Protein AF-A0A512C4W3-F1 (afdb_monomer_lite)

Structure (mmCIF, N/CA/C/O backbone):
data_AF-A0A512C4W3-F1
#
_entry.id   AF-A0A512C4W3-F1
#
loop_
_atom_site.group_PDB
_atom_site.id
_atom_site.type_symbol
_atom_site.label_atom_id
_atom_site.label_alt_id
_atom_site.label_comp_id
_atom_site.label_asym_id
_atom_site.label_entity_id
_atom_site.label_seq_id
_atom_site.pdbx_PDB_ins_code
_atom_site.Cartn_x
_atom_site.Cartn_y
_atom_site.Cartn_z
_atom_site.occupancy
_atom_site.B_iso_or_equiv
_atom_site.auth_seq_id
_atom_site.auth_comp_id
_atom_site.auth_asym_id
_atom_site.auth_atom_id
_atom_site.pdbx_PDB_model_num
ATOM 1 N N . MET A 1 1 ? -26.867 11.823 3.060 1.00 29.84 1 MET A N 1
ATOM 2 C CA . MET A 1 1 ? -25.873 12.527 3.896 1.00 29.84 1 MET A CA 1
ATOM 3 C C . MET A 1 1 ? -24.517 12.306 3.253 1.00 29.84 1 MET A C 1
ATOM 5 O O . MET A 1 1 ? -24.092 11.163 3.178 1.00 29.84 1 MET A O 1
ATOM 9 N N . ALA A 1 2 ? -23.906 13.346 2.689 1.00 26.61 2 ALA A N 1
ATOM 10 C CA . ALA A 1 2 ? -22.567 13.254 2.117 1.00 26.61 2 ALA A CA 1
ATOM 11 C C . ALA A 1 2 ? -21.557 13.450 3.255 1.00 26.61 2 ALA A C 1
ATOM 13 O O . ALA A 1 2 ? -21.469 14.541 3.813 1.00 26.61 2 ALA A O 1
ATOM 14 N N . GLY A 1 3 ? -20.874 12.377 3.656 1.00 27.88 3 GLY A N 1
ATOM 15 C CA . GLY A 1 3 ? -19.760 12.470 4.596 1.00 27.88 3 GLY A CA 1
ATOM 16 C C . GLY A 1 3 ? -18.620 13.243 3.942 1.00 27.88 3 GLY A C 1
ATOM 17 O O . GLY A 1 3 ? -18.246 12.953 2.807 1.00 27.88 3 GLY A O 1
ATOM 18 N N . VAL A 1 4 ? -18.098 14.255 4.630 1.00 29.58 4 VAL A N 1
ATOM 19 C CA . VAL A 1 4 ? -16.905 14.982 4.189 1.00 29.58 4 VAL A CA 1
ATOM 20 C C . VAL A 1 4 ? -15.721 14.021 4.293 1.00 29.58 4 VAL A C 1
ATOM 22 O O . VAL A 1 4 ? -15.376 13.564 5.380 1.00 29.58 4 VAL A O 1
ATOM 25 N N . ILE A 1 5 ? -15.135 13.670 3.151 1.00 33.94 5 ILE A N 1
ATOM 26 C CA . ILE A 1 5 ? -13.966 12.793 3.075 1.00 33.94 5 ILE A CA 1
ATOM 27 C C . ILE A 1 5 ? -12.717 13.668 3.190 1.00 33.94 5 ILE A C 1
ATOM 29 O O . ILE A 1 5 ? -12.440 14.485 2.310 1.00 33.94 5 ILE A O 1
ATOM 33 N N . HIS A 1 6 ? -11.950 13.498 4.267 1.00 41.88 6 HIS A N 1
ATOM 34 C CA . HIS A 1 6 ? -10.697 14.221 4.466 1.00 41.88 6 HIS A CA 1
ATOM 35 C C . HIS A 1 6 ? -9.546 13.471 3.785 1.00 41.88 6 HIS A C 1
ATOM 37 O O . HIS A 1 6 ? -8.959 12.536 4.333 1.00 41.88 6 HIS A O 1
ATOM 43 N N . VAL A 1 7 ? -9.210 13.899 2.567 1.00 43.66 7 VAL A N 1
ATOM 44 C CA . VAL A 1 7 ? -7.991 13.478 1.866 1.00 43.66 7 VAL A CA 1
ATOM 45 C C . VAL A 1 7 ? -6.850 14.389 2.311 1.00 43.66 7 VAL A C 1
ATOM 47 O O . VAL A 1 7 ? -6.895 15.591 2.061 1.00 43.66 7 VAL A O 1
ATOM 50 N N . GLN A 1 8 ? -5.821 13.842 2.965 1.00 45.00 8 GLN A N 1
ATOM 51 C CA . GLN A 1 8 ? -4.583 14.584 3.233 1.00 45.00 8 GLN A CA 1
ATOM 52 C C . GLN A 1 8 ? -3.674 14.495 1.993 1.00 45.00 8 GLN A C 1
ATOM 54 O O . GLN A 1 8 ? -3.116 13.421 1.730 1.00 45.00 8 GLN A O 1
ATOM 59 N N . PRO A 1 9 ? -3.486 15.580 1.214 1.00 37.75 9 PRO A N 1
ATOM 60 C CA . PRO A 1 9 ? -2.405 15.630 0.240 1.00 37.75 9 PRO A CA 1
ATOM 61 C C . PRO A 1 9 ? -1.056 15.531 0.965 1.00 37.75 9 PRO A C 1
ATOM 63 O O . PRO A 1 9 ? -0.923 15.888 2.137 1.00 37.75 9 PRO A O 1
ATOM 66 N N . GLN A 1 10 ? -0.044 15.011 0.268 1.00 45.41 10 GLN A N 1
ATOM 67 C CA . GLN A 1 10 ? 1.318 14.876 0.792 1.00 45.41 10 GLN A CA 1
ATOM 68 C C . GLN A 1 10 ? 1.778 16.159 1.516 1.00 45.41 10 GLN A C 1
ATOM 70 O O . GLN A 1 10 ? 1.522 17.264 1.038 1.00 45.41 10 GLN A O 1
ATOM 75 N N . PRO A 1 11 ? 2.445 16.047 2.676 1.00 43.72 11 PRO A N 1
ATOM 76 C CA . PRO A 1 11 ? 2.460 17.136 3.637 1.00 43.72 11 PRO A CA 1
ATOM 77 C C . PRO A 1 11 ? 3.470 18.212 3.257 1.00 43.72 11 PRO A C 1
ATOM 79 O O . PRO A 1 11 ? 4.668 18.083 3.509 1.00 43.72 11 PRO A O 1
ATOM 82 N N . GLY A 1 12 ? 2.933 19.313 2.747 1.00 38.84 12 GLY A N 1
ATOM 83 C CA . GLY A 1 12 ? 3.389 20.660 3.043 1.00 38.84 12 GLY A CA 1
ATOM 84 C C . GLY A 1 12 ? 2.217 21.446 3.633 1.00 38.84 12 GLY A C 1
ATOM 85 O O . GLY A 1 12 ? 1.288 21.765 2.907 1.00 38.84 12 GLY A O 1
ATOM 86 N N . ARG A 1 13 ? 2.311 21.783 4.926 1.00 40.09 13 ARG A N 1
ATOM 87 C CA . ARG A 1 13 ? 1.363 22.558 5.762 1.00 40.09 13 ARG A CA 1
ATOM 88 C C . ARG A 1 13 ? 0.177 21.789 6.345 1.00 40.09 13 ARG A C 1
ATOM 90 O O . ARG A 1 13 ? -0.553 21.085 5.666 1.00 40.09 13 ARG A O 1
ATOM 97 N N . GLY A 1 14 ? 0.067 21.936 7.663 1.00 46.47 14 GLY A N 1
ATOM 98 C CA . GLY A 1 14 ? -0.846 21.207 8.521 1.00 46.47 14 GLY A CA 1
ATOM 99 C C . GLY A 1 14 ? -2.269 21.744 8.496 1.00 46.47 14 GLY A C 1
ATOM 100 O O . GLY A 1 14 ? -2.519 22.922 8.258 1.00 46.47 14 GLY A O 1
ATOM 101 N N . GLY A 1 15 ? -3.172 20.835 8.824 1.00 37.16 15 GLY A N 1
ATOM 102 C CA . GLY A 1 15 ? -4.536 21.099 9.236 1.00 37.16 15 GLY A CA 1
ATOM 103 C C . GLY A 1 15 ? -4.960 19.914 10.089 1.00 37.16 15 GLY A C 1
ATOM 104 O O . GLY A 1 15 ? -4.972 18.784 9.600 1.00 37.16 15 GLY A O 1
ATOM 105 N N . VAL A 1 16 ? -5.204 20.166 11.373 1.00 44.19 16 VAL A N 1
ATOM 106 C CA . VAL A 1 16 ? -5.813 19.204 12.296 1.00 44.19 16 VAL A CA 1
ATOM 107 C C . VAL A 1 16 ? -7.314 19.307 12.038 1.00 44.19 16 VAL A C 1
ATOM 109 O O . VAL A 1 16 ? -7.876 20.388 12.202 1.00 44.19 16 VAL A O 1
ATOM 112 N N . ALA A 1 17 ? -7.932 18.250 11.513 1.00 47.12 17 ALA A N 1
ATOM 113 C CA . ALA A 1 17 ? -9.353 18.256 11.180 1.00 47.12 17 ALA A CA 1
ATOM 114 C C . ALA A 1 17 ? -10.172 17.838 12.408 1.00 47.12 17 ALA A C 1
ATOM 116 O O . ALA A 1 17 ? -9.970 16.759 12.960 1.00 47.12 17 ALA A O 1
ATOM 117 N N . GLU A 1 18 ? -11.076 18.714 12.836 1.00 43.41 18 GLU A N 1
ATOM 118 C CA . GLU A 1 18 ? -12.062 18.459 13.882 1.00 43.41 18 GLU A CA 1
ATOM 119 C C . GLU A 1 18 ? -13.233 17.670 13.265 1.00 43.41 18 GLU A C 1
ATOM 121 O O . GLU A 1 18 ? -13.941 18.179 12.396 1.00 43.41 18 GLU A O 1
ATOM 126 N N . GLY A 1 19 ? -13.400 16.407 13.670 1.00 51.16 19 GLY A N 1
ATOM 127 C CA . GLY A 1 19 ? -14.485 15.521 13.229 1.00 51.16 19 GLY A CA 1
ATOM 128 C C . GLY A 1 19 ? -13.996 14.116 12.864 1.00 51.16 19 GLY A C 1
ATOM 129 O O . GLY A 1 19 ? -13.155 13.957 11.984 1.00 51.16 19 GLY A O 1
ATOM 130 N N . SER A 1 20 ? -14.539 13.083 13.518 1.00 60.31 20 SER A N 1
ATOM 131 C CA . SER A 1 20 ? -14.211 11.658 13.305 1.00 60.31 20 SER A CA 1
ATOM 132 C C . SER A 1 20 ? -14.780 11.098 11.986 1.00 60.31 20 SER A C 1
ATOM 134 O O . SER A 1 20 ? -15.533 10.122 11.977 1.00 60.31 20 SER A O 1
ATOM 136 N N . GLY A 1 21 ? -14.473 11.755 10.868 1.00 66.50 21 GLY A N 1
ATOM 137 C CA . GLY A 1 21 ? -14.810 11.306 9.519 1.00 66.50 21 GLY A CA 1
ATOM 138 C C . GLY A 1 21 ? -13.840 10.243 8.985 1.00 66.50 21 GLY A C 1
ATOM 139 O O . GLY A 1 21 ? -12.846 9.916 9.641 1.00 66.50 21 GLY A O 1
ATOM 140 N N . PRO A 1 22 ? -14.109 9.692 7.790 1.00 70.06 22 PRO A N 1
ATOM 141 C CA . PRO A 1 22 ? -13.204 8.750 7.149 1.00 70.06 22 PRO A CA 1
ATOM 142 C C . PRO A 1 22 ? -11.871 9.418 6.785 1.00 70.06 22 PRO A C 1
ATOM 144 O O . PRO A 1 22 ? -11.845 10.550 6.288 1.00 70.06 22 PRO A O 1
ATOM 147 N N . ALA A 1 23 ? -10.764 8.707 7.013 1.00 78.81 23 ALA A N 1
ATOM 148 C CA . ALA A 1 23 ? -9.408 9.207 6.787 1.00 78.81 23 ALA A CA 1
ATOM 149 C C . ALA A 1 23 ? -8.740 8.500 5.598 1.00 78.81 23 ALA A C 1
ATOM 151 O O . ALA A 1 23 ? -8.724 7.271 5.512 1.00 78.81 23 ALA A O 1
ATOM 152 N N . LEU A 1 24 ? -8.147 9.276 4.685 1.00 80.69 24 LEU A N 1
ATOM 153 C CA . LEU A 1 24 ? -7.468 8.750 3.497 1.00 80.69 24 LEU A CA 1
ATOM 154 C C . LEU A 1 24 ? -6.048 9.300 3.357 1.00 80.69 24 LEU A C 1
ATOM 156 O O . LEU A 1 24 ? -5.830 10.514 3.368 1.00 80.69 24 LEU A O 1
ATOM 160 N N . ALA A 1 25 ? -5.086 8.402 3.144 1.00 78.50 25 ALA A N 1
ATOM 161 C CA . ALA A 1 25 ? -3.721 8.747 2.753 1.00 78.50 25 ALA A CA 1
ATOM 162 C C . ALA A 1 25 ? -3.447 8.217 1.340 1.00 78.50 25 ALA A C 1
ATOM 164 O O . ALA A 1 25 ? -3.614 7.025 1.097 1.00 78.50 25 ALA A O 1
ATOM 165 N N . GLY A 1 26 ? -3.035 9.093 0.419 1.00 81.50 26 GLY A N 1
ATOM 166 C CA . GLY A 1 26 ? -2.956 8.779 -1.012 1.00 81.50 26 GLY A CA 1
ATOM 167 C C . GLY A 1 26 ? -1.578 8.991 -1.644 1.00 81.50 26 GLY A C 1
ATOM 168 O O . GLY A 1 26 ? -1.415 9.957 -2.393 1.00 81.50 26 GLY A O 1
ATOM 169 N N . PRO A 1 27 ? -0.544 8.181 -1.349 1.00 83.25 27 PRO A N 1
ATOM 170 C CA . PRO A 1 27 ? 0.717 8.302 -2.067 1.00 83.25 27 PRO A CA 1
ATOM 171 C C . PRO A 1 27 ? 0.619 7.807 -3.513 1.00 83.25 27 PRO A C 1
ATOM 173 O O . PRO A 1 27 ? -0.033 6.808 -3.808 1.00 83.25 27 PRO A O 1
ATOM 176 N N . VAL A 1 28 ? 1.344 8.483 -4.405 1.00 82.62 28 VAL A N 1
ATOM 177 C CA . VAL A 1 28 ? 1.437 8.132 -5.826 1.00 82.62 28 VAL A CA 1
ATOM 178 C C . VAL A 1 28 ? 2.878 7.759 -6.153 1.00 82.62 28 VAL A C 1
ATOM 180 O O . VAL A 1 28 ? 3.804 8.469 -5.755 1.00 82.62 28 VAL A O 1
ATOM 183 N N . SER A 1 29 ? 3.072 6.654 -6.871 1.00 80.56 29 SER A N 1
ATOM 184 C CA . SER A 1 29 ? 4.388 6.187 -7.315 1.00 80.56 29 SER A CA 1
ATOM 185 C C . SER A 1 29 ? 4.410 6.011 -8.828 1.00 80.56 29 SER A C 1
ATOM 187 O O . SER A 1 29 ? 3.434 5.552 -9.420 1.00 80.56 29 SER A O 1
ATOM 189 N N . LYS A 1 30 ? 5.524 6.384 -9.465 1.00 78.44 30 LYS A N 1
ATOM 190 C CA . LYS A 1 30 ? 5.767 6.104 -10.886 1.00 78.44 30 LYS A CA 1
ATOM 191 C C . LYS A 1 30 ? 6.400 4.727 -11.034 1.00 78.44 30 LYS A C 1
ATOM 193 O O . LYS A 1 30 ? 7.187 4.323 -10.179 1.00 78.44 30 LYS A O 1
ATOM 198 N N . ARG A 1 31 ? 6.111 4.050 -12.147 1.00 80.62 31 ARG A N 1
ATOM 199 C CA . ARG A 1 31 ? 6.726 2.760 -12.450 1.00 80.62 31 ARG A CA 1
ATOM 200 C C . ARG A 1 31 ? 8.238 2.886 -12.637 1.00 80.62 31 ARG A C 1
ATOM 202 O O . ARG A 1 31 ? 8.707 3.649 -13.483 1.00 80.62 31 ARG A O 1
ATOM 209 N N . TYR A 1 32 ? 9.003 2.110 -11.877 1.00 78.69 32 TYR A N 1
ATOM 210 C CA . TYR A 1 32 ? 10.446 1.982 -12.060 1.00 78.69 32 TYR A CA 1
ATOM 211 C C . TYR A 1 32 ? 10.742 0.958 -13.162 1.00 78.69 32 TYR A C 1
ATOM 213 O O . TYR A 1 32 ? 10.231 -0.158 -13.136 1.00 78.69 32 TYR A O 1
ATOM 221 N N . GLN A 1 33 ? 11.575 1.339 -14.135 1.00 73.19 33 GLN A N 1
ATOM 222 C CA . GLN A 1 33 ? 11.901 0.510 -15.309 1.00 73.19 33 GLN A CA 1
ATOM 223 C C . GLN A 1 33 ? 13.162 -0.352 -15.131 1.00 73.19 33 GLN A C 1
ATOM 225 O O . GLN A 1 33 ? 13.504 -1.136 -16.012 1.00 73.19 33 GLN A O 1
ATOM 230 N N . SER A 1 34 ? 13.884 -0.204 -14.017 1.00 73.94 34 SER A N 1
ATOM 231 C CA . SER A 1 34 ? 15.114 -0.967 -13.787 1.00 73.94 34 SER A CA 1
ATOM 232 C C . SER A 1 34 ? 14.799 -2.449 -13.531 1.00 73.94 34 SER A C 1
ATOM 234 O O . SER A 1 34 ? 13.925 -2.727 -12.708 1.00 73.94 34 SER A O 1
ATOM 236 N N . PRO A 1 35 ? 15.545 -3.401 -14.130 1.00 62.75 35 PRO A N 1
ATOM 237 C CA . PRO A 1 35 ? 15.365 -4.843 -13.905 1.00 62.75 35 PRO A CA 1
ATOM 238 C C . PRO A 1 35 ? 15.502 -5.266 -12.436 1.00 62.75 35 PRO A C 1
ATOM 240 O O . PRO A 1 35 ? 15.012 -6.318 -12.038 1.00 62.75 35 PRO A O 1
ATOM 243 N N . HIS A 1 36 ? 16.186 -4.448 -11.633 1.00 63.53 36 HIS A N 1
ATOM 244 C CA . HIS A 1 36 ? 16.436 -4.690 -10.214 1.00 63.53 36 HIS A CA 1
ATOM 245 C C . HIS A 1 36 ? 15.511 -3.886 -9.287 1.00 63.53 36 HIS A C 1
ATOM 247 O O . HIS A 1 36 ? 15.662 -3.963 -8.069 1.00 63.53 36 HIS A O 1
ATOM 253 N N . ALA A 1 37 ? 14.582 -3.093 -9.832 1.00 63.59 37 ALA A N 1
ATOM 254 C CA . ALA A 1 37 ? 13.665 -2.277 -9.046 1.00 63.59 37 ALA A CA 1
ATOM 255 C C . ALA A 1 37 ? 12.281 -2.926 -8.934 1.00 63.59 37 ALA A C 1
ATOM 257 O O . ALA A 1 37 ? 11.778 -3.549 -9.867 1.00 63.59 37 ALA A O 1
ATOM 258 N N . HIS A 1 38 ? 11.635 -2.731 -7.784 1.00 75.25 38 HIS A N 1
ATOM 259 C CA . HIS A 1 38 ? 10.218 -3.045 -7.644 1.00 75.25 38 HIS A CA 1
ATOM 260 C C . HIS A 1 38 ? 9.400 -2.064 -8.501 1.00 75.25 38 HIS A C 1
ATOM 262 O O . HIS A 1 38 ? 9.666 -0.862 -8.416 1.00 75.25 38 HIS A O 1
ATOM 268 N N . PRO A 1 39 ? 8.416 -2.535 -9.298 1.00 79.12 39 PRO A N 1
ATOM 269 C CA . PRO A 1 39 ? 7.685 -1.694 -10.242 1.00 79.12 39 PRO A CA 1
ATOM 270 C C . PRO A 1 39 ? 7.105 -0.447 -9.586 1.00 79.12 39 PRO A C 1
ATOM 272 O O . PRO A 1 39 ? 7.288 0.643 -10.109 1.00 79.12 39 PRO A O 1
ATOM 275 N N . TYR A 1 40 ? 6.498 -0.587 -8.409 1.00 85.50 40 TYR A N 1
ATOM 276 C CA . TYR A 1 40 ? 6.003 0.538 -7.627 1.00 85.50 40 TYR A CA 1
ATOM 277 C C . TYR A 1 40 ? 6.555 0.488 -6.211 1.00 85.50 40 TYR A C 1
ATOM 279 O O . TYR A 1 40 ? 6.494 -0.541 -5.533 1.00 85.50 40 TYR A O 1
ATOM 287 N N . TRP A 1 41 ? 7.048 1.632 -5.749 1.00 87.12 41 TRP A N 1
ATOM 288 C CA . TRP A 1 41 ? 7.608 1.789 -4.413 1.00 87.12 41 TRP A CA 1
ATOM 289 C C . TRP A 1 41 ? 6.955 2.964 -3.694 1.00 87.12 41 TRP A C 1
ATOM 291 O O . TRP A 1 41 ? 6.886 4.069 -4.238 1.00 87.12 41 TRP A O 1
ATOM 301 N N . TYR A 1 42 ? 6.514 2.733 -2.460 1.00 88.81 42 TYR A N 1
ATOM 302 C CA . TYR A 1 42 ? 5.931 3.759 -1.603 1.00 88.81 42 TYR A CA 1
ATOM 303 C C . TYR A 1 42 ? 6.618 3.774 -0.237 1.00 88.81 42 TYR A C 1
ATOM 305 O O . TYR A 1 42 ? 6.943 2.732 0.339 1.00 88.81 42 TYR A O 1
ATOM 313 N N . SER A 1 43 ? 6.802 4.975 0.308 1.00 88.06 43 SER A N 1
ATOM 314 C CA . SER A 1 43 ? 7.219 5.174 1.696 1.00 88.06 43 SER A CA 1
ATOM 315 C C . SER A 1 43 ? 6.001 5.411 2.570 1.00 88.06 43 SER A C 1
ATOM 317 O O . SER A 1 43 ? 5.378 6.463 2.482 1.00 88.06 43 SER A O 1
ATOM 319 N N . TYR A 1 44 ? 5.686 4.459 3.440 1.00 87.56 44 TYR A N 1
ATOM 320 C CA . TYR A 1 44 ? 4.661 4.617 4.460 1.00 87.56 44 TYR A CA 1
ATOM 321 C C . TYR A 1 44 ? 5.247 5.308 5.694 1.00 87.56 44 TYR A C 1
ATOM 323 O O . TYR A 1 44 ? 6.134 4.776 6.374 1.00 87.56 44 TYR A O 1
ATOM 331 N N . TYR A 1 45 ? 4.765 6.517 5.974 1.00 87.12 45 TYR A N 1
ATOM 332 C CA . TYR A 1 45 ? 5.270 7.346 7.064 1.00 87.12 45 TYR A CA 1
ATOM 333 C C . TYR A 1 45 ? 4.516 7.060 8.372 1.00 87.12 45 TYR A C 1
ATOM 335 O O . TYR A 1 45 ? 3.290 6.994 8.345 1.00 87.12 45 TYR A O 1
ATOM 343 N N . PRO A 1 46 ? 5.187 7.029 9.541 1.00 87.38 46 PRO A N 1
ATOM 344 C CA . PRO A 1 46 ? 4.513 6.853 10.836 1.00 87.38 46 PRO A CA 1
ATOM 345 C C . PRO A 1 46 ? 3.417 7.889 11.140 1.00 87.38 46 PRO A C 1
ATOM 347 O O . PRO A 1 46 ? 2.500 7.622 11.904 1.00 87.38 46 PRO A O 1
ATOM 350 N N . LYS A 1 47 ? 3.482 9.082 10.536 1.00 86.81 47 LYS A N 1
ATOM 351 C CA . LYS A 1 47 ? 2.414 10.091 10.643 1.00 86.81 47 LYS A CA 1
ATOM 352 C C . LYS A 1 47 ? 1.113 9.671 9.949 1.00 86.81 47 LYS A C 1
ATOM 354 O O . LYS A 1 47 ? 0.055 10.115 10.368 1.00 86.81 47 LYS A O 1
ATOM 359 N N . TRP A 1 48 ? 1.187 8.839 8.907 1.00 87.94 48 TRP A N 1
ATOM 360 C CA . TRP A 1 48 ? -0.002 8.288 8.256 1.00 87.94 48 TRP A CA 1
ATOM 361 C C . TRP A 1 48 ? -0.672 7.248 9.139 1.00 87.94 48 TRP A C 1
ATOM 363 O O . TRP A 1 48 ? -1.887 7.219 9.176 1.00 87.94 48 TRP A O 1
ATOM 373 N N . ASP A 1 49 ? 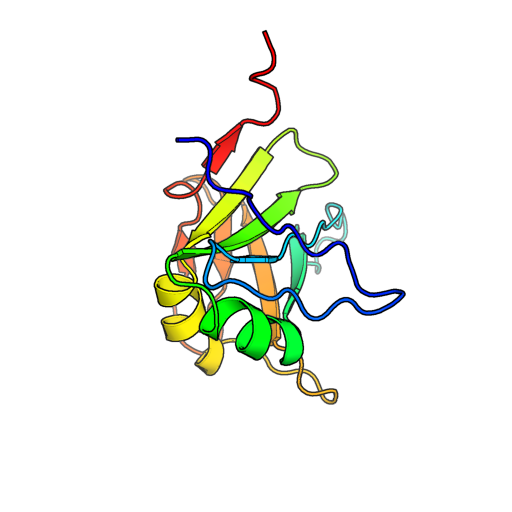0.100 6.460 9.889 1.00 87.38 49 ASP A N 1
ATOM 374 C CA . ASP A 1 49 ?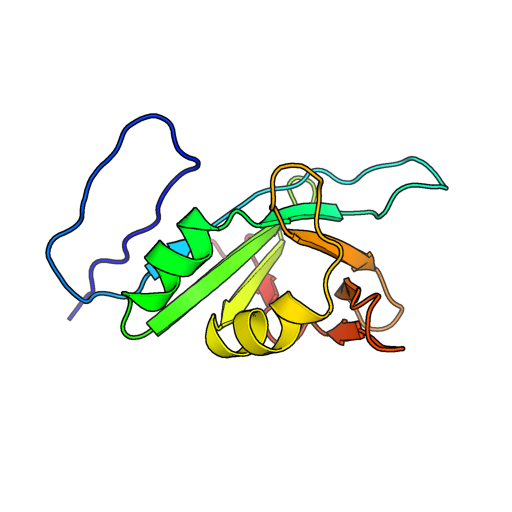 -0.439 5.520 10.881 1.00 87.38 49 ASP A CA 1
ATOM 375 C C . ASP A 1 49 ? -1.284 6.251 11.928 1.00 87.38 49 ASP A C 1
ATOM 377 O O . ASP A 1 49 ? -2.448 5.922 12.123 1.00 87.38 49 ASP A O 1
ATOM 381 N N . LYS A 1 50 ? -0.734 7.334 12.498 1.00 87.12 50 LYS A N 1
ATOM 382 C CA . LYS A 1 50 ? -1.458 8.199 13.442 1.00 87.12 50 LYS A CA 1
ATOM 383 C C . LYS A 1 50 ? -2.718 8.812 12.828 1.00 87.12 50 LYS A C 1
ATOM 385 O O . LYS A 1 50 ? -3.783 8.746 13.416 1.00 87.12 50 LYS A O 1
ATOM 390 N N . PHE A 1 51 ? -2.608 9.370 11.626 1.00 86.44 51 PHE A N 1
ATOM 391 C CA . PHE A 1 51 ? -3.752 9.989 10.956 1.00 86.44 51 PHE A CA 1
ATOM 392 C C . PHE A 1 51 ? -4.852 8.971 10.610 1.00 86.44 51 PHE A C 1
ATOM 394 O O . PHE A 1 51 ? -6.031 9.219 10.834 1.00 86.44 51 PHE A O 1
ATOM 401 N N . LEU A 1 52 ? -4.476 7.805 10.082 1.00 86.50 52 LEU A N 1
ATOM 402 C CA . LEU A 1 52 ? -5.427 6.766 9.694 1.00 86.50 52 LEU A CA 1
ATOM 403 C C . LEU A 1 52 ? -6.051 6.076 10.915 1.00 86.50 52 LEU A C 1
ATOM 405 O O . LEU A 1 52 ? -7.185 5.620 10.813 1.00 86.50 52 LEU A O 1
ATOM 409 N N . CYS A 1 53 ? -5.375 6.006 12.067 1.00 89.19 53 CYS A N 1
ATOM 410 C CA . CYS A 1 53 ? -5.970 5.410 13.266 1.00 89.19 53 CYS A CA 1
ATOM 411 C C . CYS A 1 53 ? -7.046 6.285 13.928 1.00 89.19 53 CYS A C 1
ATOM 413 O O . CYS A 1 53 ? -7.835 5.768 14.712 1.00 89.19 53 CYS A O 1
ATOM 415 N N . GLU A 1 54 ? -7.074 7.588 13.636 1.00 87.00 54 GLU A N 1
ATOM 416 C CA . GLU A 1 54 ? -8.065 8.533 14.175 1.00 87.00 54 GLU A CA 1
ATOM 417 C C . GLU A 1 54 ? -9.413 8.476 13.431 1.00 87.00 54 GLU A C 1
ATOM 419 O O . GLU A 1 54 ? -10.443 8.867 13.984 1.00 87.00 54 GLU A O 1
ATOM 424 N N . GLY A 1 55 ? -9.422 7.982 12.188 1.00 82.56 55 GLY A N 1
ATOM 425 C CA . GLY A 1 55 ? -10.635 7.837 11.384 1.00 82.56 55 GLY A CA 1
ATOM 426 C C . GLY A 1 55 ? -11.479 6.623 11.782 1.00 82.56 55 GLY A C 1
ATOM 427 O O . GLY A 1 55 ? -10.959 5.573 12.158 1.00 82.56 55 GLY A O 1
ATOM 428 N N . THR A 1 56 ? -12.801 6.758 11.664 1.00 80.94 56 THR A N 1
ATOM 429 C CA . THR A 1 56 ? -13.774 5.674 11.907 1.00 80.94 56 THR A CA 1
ATOM 430 C C . THR A 1 56 ? -13.721 4.599 10.821 1.00 80.94 56 THR A C 1
ATOM 432 O O . THR A 1 56 ? -13.776 3.407 11.117 1.00 80.94 56 THR A O 1
ATOM 435 N N . GLU A 1 57 ? -13.541 5.025 9.572 1.00 85.50 57 GLU A N 1
ATOM 436 C CA . GLU A 1 57 ? -13.243 4.177 8.421 1.00 85.50 57 GLU A CA 1
ATOM 437 C C . GLU A 1 57 ? -12.064 4.778 7.658 1.00 85.50 57 GLU A C 1
ATOM 439 O O . GLU A 1 57 ? -12.161 5.862 7.082 1.00 85.50 57 GLU A O 1
ATOM 444 N N . SER A 1 58 ? -10.932 4.082 7.659 1.00 89.00 58 SER A N 1
ATOM 445 C CA . SER A 1 58 ? -9.688 4.626 7.118 1.00 89.00 58 SER A CA 1
ATOM 446 C C . SER A 1 58 ? -9.118 3.733 6.036 1.00 89.00 58 SER A C 1
ATOM 448 O O . SER A 1 58 ? -9.123 2.508 6.172 1.00 89.00 58 SER A O 1
ATOM 450 N N . PHE A 1 59 ? -8.575 4.336 4.980 1.00 89.94 59 PHE A N 1
ATOM 451 C CA . PHE A 1 59 ? -7.967 3.604 3.870 1.00 89.94 59 PHE A CA 1
ATOM 452 C C . PHE A 1 59 ? -6.631 4.222 3.461 1.00 89.94 59 PHE A C 1
ATOM 454 O O . PHE A 1 59 ? -6.432 5.438 3.472 1.00 89.94 59 PHE A O 1
ATOM 461 N N . LEU A 1 60 ? -5.710 3.357 3.052 1.00 91.81 60 LEU A N 1
ATOM 462 C CA . LEU A 1 60 ? -4.501 3.744 2.346 1.00 91.81 60 LEU A CA 1
ATOM 463 C C . LEU A 1 60 ? -4.734 3.543 0.850 1.00 91.81 60 LEU A C 1
ATOM 465 O O . LEU A 1 60 ? -4.961 2.420 0.403 1.00 91.81 60 LEU A O 1
ATOM 469 N N . VAL A 1 61 ? -4.643 4.626 0.085 1.00 91.38 61 VAL A N 1
ATOM 470 C CA . VAL A 1 61 ? -4.830 4.622 -1.365 1.00 91.38 61 VAL A CA 1
ATOM 471 C C . VAL A 1 61 ? -3.470 4.660 -2.058 1.00 91.38 61 VAL A C 1
ATOM 473 O O . VAL A 1 61 ? -2.767 5.661 -2.006 1.00 91.38 61 VAL A O 1
ATOM 476 N N . LEU A 1 62 ? -3.076 3.573 -2.713 1.00 90.12 62 LEU A N 1
ATOM 477 C CA . LEU A 1 62 ? -1.833 3.495 -3.480 1.00 90.12 62 LEU A CA 1
ATOM 478 C C . LEU A 1 62 ? -2.123 3.808 -4.949 1.00 90.12 62 LEU A C 1
ATOM 480 O O . LEU A 1 62 ? -2.734 2.993 -5.637 1.00 90.12 62 LEU A O 1
ATOM 484 N N . GLY A 1 63 ? -1.712 4.985 -5.418 1.00 86.94 63 GLY A N 1
ATOM 485 C CA . GLY A 1 63 ? -1.902 5.405 -6.807 1.00 86.94 63 GLY A CA 1
ATOM 486 C C . GLY A 1 63 ? -0.720 5.038 -7.704 1.00 86.94 63 GLY A C 1
ATOM 487 O O . GLY A 1 63 ? 0.425 5.386 -7.401 1.00 86.94 63 GLY A O 1
ATOM 488 N N . CYS A 1 64 ? -0.997 4.407 -8.844 1.00 86.19 64 CYS A N 1
ATOM 489 C CA . CYS A 1 64 ? -0.008 4.165 -9.892 1.00 86.19 64 CYS A CA 1
ATOM 490 C C . CYS A 1 64 ? 0.007 5.359 -10.856 1.00 86.19 64 CYS A C 1
ATOM 492 O O . CYS A 1 64 ? -0.982 5.638 -11.514 1.00 86.19 64 CYS A O 1
ATOM 494 N N . GLY A 1 65 ? 1.113 6.099 -10.947 1.00 81.56 65 GLY A N 1
ATOM 495 C CA . GLY A 1 65 ? 1.164 7.343 -11.730 1.00 81.56 65 GLY A CA 1
ATOM 496 C C . GLY A 1 65 ? 1.169 7.164 -13.255 1.00 81.56 65 GLY A C 1
ATOM 497 O O . GLY A 1 65 ? 0.968 8.134 -13.977 1.00 81.56 65 GLY A O 1
ATOM 498 N N . ASP A 1 66 ? 1.448 5.958 -13.745 1.00 82.75 66 ASP A N 1
ATOM 499 C CA . ASP A 1 66 ? 1.482 5.582 -15.166 1.00 82.75 66 ASP A CA 1
ATOM 500 C C . ASP A 1 66 ? 0.292 4.713 -15.593 1.00 82.75 66 ASP A C 1
ATOM 502 O O . ASP A 1 66 ? 0.141 4.427 -16.778 1.00 82.75 66 ASP A O 1
ATOM 506 N N . LEU A 1 67 ? -0.549 4.295 -14.644 1.00 84.56 67 LEU A N 1
ATOM 507 C CA . LEU A 1 67 ? -1.726 3.479 -14.906 1.00 84.56 67 LEU A CA 1
ATOM 508 C C . LEU A 1 67 ? -2.974 4.213 -14.427 1.00 84.56 67 LEU A C 1
ATOM 510 O O . LEU A 1 67 ? -2.935 4.878 -13.396 1.00 84.56 67 LEU A O 1
ATOM 514 N N . PRO A 1 68 ? -4.116 4.044 -15.101 1.00 87.81 68 PRO A N 1
ATOM 515 C CA . PRO A 1 68 ? -5.381 4.597 -14.639 1.00 87.81 68 PRO A CA 1
ATOM 516 C C . PRO A 1 68 ? -5.984 3.753 -13.502 1.00 87.81 68 PRO A C 1
ATOM 518 O O . PRO A 1 68 ? -7.171 3.454 -13.501 1.00 87.81 68 PRO A O 1
ATOM 521 N N . LEU A 1 69 ? -5.161 3.316 -12.548 1.00 88.06 69 LEU A N 1
ATOM 522 C CA . LEU A 1 69 ? -5.543 2.412 -11.469 1.00 88.06 69 LEU A CA 1
ATOM 523 C C . LEU A 1 69 ? -4.992 2.921 -10.133 1.00 88.06 69 LEU A C 1
ATOM 525 O O . LEU A 1 69 ? -3.865 3.420 -10.044 1.00 88.06 69 LEU A O 1
ATOM 529 N N . ALA A 1 70 ? -5.771 2.730 -9.075 1.00 90.56 70 ALA A N 1
ATOM 530 C CA . ALA A 1 70 ? -5.333 2.892 -7.695 1.00 90.56 70 ALA A CA 1
ATOM 531 C C . ALA A 1 70 ? -5.803 1.707 -6.841 1.00 90.56 70 ALA A C 1
ATOM 533 O O . ALA A 1 70 ? -6.679 0.947 -7.243 1.00 90.56 70 ALA A O 1
ATOM 534 N N . PHE A 1 71 ? -5.233 1.549 -5.647 1.00 91.38 71 PHE A N 1
ATOM 535 C CA . PHE A 1 71 ? -5.644 0.513 -4.695 1.00 91.38 71 PHE A CA 1
ATOM 536 C C . PHE A 1 71 ? -6.031 1.142 -3.362 1.00 91.38 71 PHE A C 1
ATOM 538 O O . PHE A 1 71 ? -5.157 1.683 -2.691 1.00 91.38 71 PHE A O 1
ATOM 545 N N . ALA A 1 72 ? -7.296 1.055 -2.950 1.00 92.88 72 ALA A N 1
ATOM 546 C CA .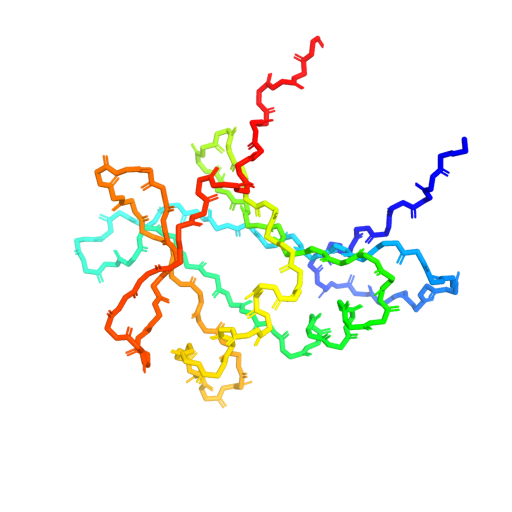 ALA A 1 72 ? -7.759 1.547 -1.649 1.00 92.88 72 ALA A CA 1
ATOM 547 C C . ALA A 1 72 ? -7.836 0.418 -0.619 1.00 92.88 72 ALA A C 1
ATOM 549 O O . ALA A 1 72 ? -8.877 -0.202 -0.409 1.00 92.88 72 ALA A O 1
ATOM 550 N N . ALA A 1 73 ? -6.711 0.144 0.037 1.00 92.12 73 ALA A N 1
ATOM 551 C CA . ALA A 1 73 ? -6.635 -0.885 1.062 1.00 92.12 73 ALA A CA 1
ATOM 552 C C . ALA A 1 73 ? -7.167 -0.353 2.408 1.00 92.12 73 ALA A C 1
ATOM 554 O O . ALA A 1 73 ? -6.699 0.696 2.866 1.00 92.12 73 ALA A O 1
ATOM 555 N N . PRO A 1 74 ? -8.082 -1.067 3.091 1.00 93.25 74 PRO A N 1
ATOM 556 C CA . PRO A 1 74 ? -8.521 -0.693 4.431 1.00 93.25 74 PRO A CA 1
ATOM 557 C C . PRO A 1 74 ? -7.341 -0.614 5.401 1.00 93.25 74 PRO A C 1
ATOM 559 O O . PRO A 1 74 ? -6.463 -1.482 5.402 1.00 93.25 74 PRO A O 1
ATOM 562 N N . TYR A 1 75 ? -7.342 0.393 6.272 1.00 91.94 75 TYR A N 1
ATOM 563 C CA . TYR A 1 75 ? -6.280 0.615 7.251 1.00 91.94 75 TYR A CA 1
ATOM 564 C C . TYR A 1 75 ? -6.052 -0.619 8.126 1.00 91.94 75 TYR A C 1
ATOM 566 O O . TYR A 1 75 ? -4.906 -1.013 8.304 1.00 91.94 75 TYR A O 1
ATOM 574 N N . ALA A 1 76 ? -7.113 -1.302 8.571 1.00 91.25 76 ALA A N 1
ATOM 575 C CA . ALA A 1 76 ? -6.996 -2.533 9.356 1.00 91.25 76 ALA A CA 1
ATOM 576 C C . ALA A 1 76 ? -6.176 -3.625 8.639 1.00 91.25 76 ALA A C 1
ATOM 578 O O . ALA A 1 76 ? -5.352 -4.297 9.259 1.00 91.25 76 ALA A O 1
ATOM 579 N N . VAL A 1 77 ? -6.349 -3.769 7.320 1.00 92.50 77 VAL A N 1
ATOM 580 C CA . VAL A 1 77 ? -5.582 -4.725 6.504 1.00 92.50 77 VAL A CA 1
ATOM 581 C C . VAL A 1 77 ? -4.125 -4.280 6.391 1.00 92.50 77 VAL A C 1
ATOM 583 O O . VAL A 1 77 ? -3.215 -5.096 6.527 1.00 92.50 77 VAL A O 1
ATOM 586 N N . VAL A 1 78 ? -3.877 -2.987 6.175 1.00 90.81 78 VAL A N 1
ATOM 587 C CA . VAL A 1 78 ? -2.512 -2.443 6.104 1.00 90.81 78 VAL A CA 1
ATOM 588 C C . VAL A 1 78 ? -1.790 -2.614 7.441 1.00 90.81 78 VAL A C 1
ATOM 590 O O . VAL A 1 78 ? -0.675 -3.136 7.469 1.00 90.81 78 VAL A O 1
ATOM 593 N N . GLN A 1 79 ? -2.439 -2.240 8.544 1.00 92.56 79 GLN A N 1
ATOM 594 C CA . GLN A 1 79 ? -1.897 -2.248 9.901 1.00 92.56 79 GLN A CA 1
ATOM 595 C C . GLN A 1 79 ? -1.410 -3.641 10.317 1.00 92.56 79 GLN A C 1
ATOM 597 O O . GLN A 1 79 ? -0.297 -3.775 10.825 1.00 92.56 79 GLN A O 1
ATOM 602 N N . GLN A 1 80 ? -2.186 -4.688 10.013 1.00 92.75 80 GLN A N 1
ATOM 603 C CA . GLN A 1 80 ? -1.823 -6.088 10.281 1.00 92.75 80 GLN A CA 1
ATOM 604 C C . GLN A 1 80 ? -0.518 -6.525 9.599 1.00 92.75 80 GLN A C 1
ATOM 606 O O . GLN A 1 80 ? 0.129 -7.471 10.045 1.00 92.75 80 GLN A O 1
ATOM 611 N N . ASN A 1 81 ? -0.123 -5.842 8.522 1.00 91.81 81 ASN A N 1
ATOM 612 C CA . ASN A 1 81 ? 1.044 -6.183 7.720 1.00 91.81 81 ASN A CA 1
ATOM 613 C C . ASN A 1 81 ? 2.229 -5.219 7.926 1.00 91.81 81 ASN A C 1
ATOM 615 O O . ASN A 1 81 ? 3.330 -5.515 7.472 1.00 91.81 81 ASN A O 1
ATOM 619 N N . LEU A 1 82 ? 2.070 -4.095 8.639 1.00 90.00 82 LEU A N 1
ATOM 620 C CA . LEU A 1 82 ? 3.141 -3.096 8.815 1.00 90.00 82 LEU A CA 1
ATOM 621 C C . LEU A 1 82 ? 4.394 -3.638 9.523 1.00 90.00 82 LEU A C 1
ATOM 623 O O . LEU A 1 82 ? 5.501 -3.138 9.295 1.00 90.00 82 LEU A O 1
ATOM 627 N N . SER A 1 83 ? 4.235 -4.632 10.399 1.00 90.44 83 SER A N 1
ATOM 628 C CA . SER A 1 83 ? 5.335 -5.244 11.155 1.00 90.44 83 SER A CA 1
ATOM 629 C C . SER A 1 83 ? 6.250 -6.111 10.288 1.00 90.44 83 SER A C 1
ATOM 631 O O . SER A 1 83 ? 7.430 -6.231 10.603 1.00 90.44 83 SER A O 1
ATOM 633 N N . VAL A 1 84 ? 5.731 -6.665 9.187 1.00 91.69 84 VAL A N 1
ATOM 634 C CA . VAL A 1 84 ? 6.476 -7.545 8.270 1.00 91.69 84 VAL A CA 1
ATOM 635 C C . VAL A 1 84 ? 7.063 -6.801 7.067 1.00 91.69 84 VAL A C 1
ATOM 637 O O . VAL A 1 84 ? 7.696 -7.416 6.210 1.00 91.69 84 VAL A O 1
ATOM 640 N N . LEU A 1 85 ? 6.862 -5.484 6.979 1.00 91.06 85 LEU A N 1
ATOM 641 C CA . LEU A 1 85 ? 7.460 -4.640 5.947 1.00 91.06 85 LEU A CA 1
ATOM 642 C C . LEU A 1 85 ? 8.871 -4.195 6.332 1.00 91.06 85 LEU A C 1
ATOM 644 O O . LEU A 1 85 ? 9.169 -3.939 7.500 1.00 91.06 85 LEU A O 1
ATOM 648 N N . ASN A 1 86 ? 9.714 -3.990 5.319 1.00 88.56 86 ASN A N 1
ATOM 649 C CA . ASN A 1 86 ? 11.040 -3.416 5.520 1.00 88.56 86 ASN A CA 1
ATOM 650 C C . ASN A 1 86 ? 10.930 -2.012 6.119 1.00 88.56 86 ASN A C 1
ATOM 652 O O . ASN A 1 86 ? 10.128 -1.185 5.673 1.00 88.56 86 ASN A O 1
ATOM 656 N N . ARG A 1 87 ? 11.770 -1.728 7.113 1.00 90.56 87 ARG A N 1
ATOM 657 C CA . ARG A 1 87 ? 11.858 -0.422 7.766 1.00 90.56 87 ARG A CA 1
ATOM 658 C C . ARG A 1 87 ? 13.115 0.305 7.300 1.00 90.56 87 ARG A C 1
ATOM 660 O O . ARG A 1 87 ? 14.202 -0.257 7.346 1.00 90.56 87 ARG A O 1
ATOM 667 N N . SER A 1 88 ? 12.973 1.554 6.867 1.00 86.31 88 SER A N 1
ATOM 668 C CA . SER A 1 88 ? 14.119 2.417 6.572 1.00 86.31 88 SER A CA 1
ATOM 669 C C . SER A 1 88 ? 14.760 2.946 7.860 1.00 86.31 88 SER A C 1
ATOM 671 O O . SER A 1 88 ? 14.117 2.976 8.912 1.00 86.31 88 SER A O 1
ATOM 673 N N . ALA A 1 89 ? 15.999 3.440 7.773 1.00 84.69 89 ALA A N 1
ATOM 674 C CA . ALA A 1 89 ? 16.683 4.094 8.897 1.00 84.69 89 ALA A CA 1
ATOM 675 C C . ALA A 1 89 ? 15.877 5.277 9.475 1.00 84.69 89 ALA A C 1
ATOM 677 O O . ALA A 1 89 ? 15.853 5.487 10.683 1.00 84.69 89 ALA A O 1
ATOM 678 N N . ASN A 1 90 ? 15.121 5.976 8.622 1.00 82.19 90 ASN A N 1
ATOM 679 C CA . ASN A 1 90 ? 14.258 7.101 9.004 1.00 82.19 90 ASN A CA 1
ATOM 680 C C . ASN A 1 90 ? 12.906 6.647 9.594 1.00 82.19 90 ASN A C 1
ATOM 682 O O . ASN A 1 90 ? 12.015 7.453 9.845 1.00 82.19 90 ASN A O 1
ATOM 686 N N . GLY A 1 91 ? 12.718 5.340 9.787 1.00 84.19 91 GLY A N 1
ATOM 687 C CA . GLY A 1 91 ? 11.549 4.760 10.434 1.00 84.19 91 GLY A CA 1
ATOM 688 C C . GLY A 1 91 ? 10.340 4.523 9.527 1.00 84.19 91 GLY A C 1
ATOM 689 O O . GLY A 1 91 ? 9.330 4.022 10.026 1.00 84.19 91 GLY A O 1
ATOM 690 N N . HIS A 1 92 ? 10.430 4.821 8.228 1.00 87.44 92 HIS A N 1
ATOM 691 C CA . HIS A 1 92 ? 9.343 4.592 7.267 1.00 87.44 92 HIS A CA 1
ATOM 692 C C . HIS A 1 92 ? 9.249 3.108 6.911 1.00 87.44 92 HIS A C 1
ATOM 694 O O . HIS A 1 92 ? 10.260 2.403 6.928 1.00 87.44 92 HIS A O 1
ATOM 700 N N . ARG A 1 93 ? 8.052 2.624 6.574 1.00 90.44 93 ARG A N 1
ATOM 701 C CA . ARG A 1 93 ? 7.886 1.279 6.008 1.00 90.44 93 ARG A CA 1
ATOM 702 C C . ARG A 1 93 ? 7.913 1.344 4.490 1.00 90.44 93 ARG A C 1
ATOM 704 O O . ARG A 1 93 ? 7.314 2.233 3.894 1.00 90.44 93 ARG A O 1
ATOM 711 N N . GLN A 1 94 ? 8.630 0.418 3.874 1.00 90.62 94 GLN A N 1
ATOM 712 C CA . GLN A 1 94 ? 8.711 0.303 2.426 1.00 90.62 94 GLN A CA 1
ATOM 713 C C . GLN A 1 94 ? 7.582 -0.599 1.940 1.00 90.62 94 GLN A C 1
ATOM 715 O O . GLN A 1 94 ? 7.491 -1.757 2.347 1.00 90.62 94 GLN A O 1
ATOM 720 N N . MET A 1 95 ? 6.733 -0.063 1.071 1.00 90.38 95 MET A N 1
ATOM 721 C CA . MET A 1 95 ? 5.647 -0.803 0.443 1.00 90.38 95 MET A CA 1
ATOM 722 C C . MET A 1 95 ? 5.996 -1.014 -1.025 1.00 90.38 95 MET A C 1
ATOM 724 O O . MET A 1 95 ? 5.990 -0.071 -1.815 1.00 90.38 95 MET A O 1
ATOM 728 N N . ASN A 1 96 ? 6.336 -2.254 -1.367 1.00 91.50 96 ASN A N 1
ATOM 729 C CA . ASN A 1 96 ? 6.699 -2.655 -2.721 1.00 91.50 96 ASN A CA 1
ATOM 730 C C . ASN A 1 96 ? 5.501 -3.321 -3.380 1.00 91.50 96 ASN A C 1
ATOM 732 O O . ASN A 1 96 ? 5.110 -4.412 -2.961 1.00 91.50 96 ASN A O 1
ATOM 736 N N . VAL A 1 97 ? 4.937 -2.686 -4.402 1.00 90.50 97 VAL A N 1
ATOM 737 C CA . VAL A 1 97 ? 3.865 -3.280 -5.196 1.00 90.50 97 VAL A CA 1
ATOM 738 C C . VAL A 1 97 ? 4.460 -3.851 -6.474 1.00 90.50 97 VAL A C 1
ATOM 740 O O . VAL A 1 97 ? 5.160 -3.167 -7.225 1.00 90.50 97 VAL A O 1
ATOM 743 N N . VAL A 1 98 ? 4.199 -5.135 -6.691 1.00 90.19 98 VAL A N 1
ATOM 744 C CA . VAL A 1 98 ? 4.661 -5.898 -7.845 1.00 90.19 98 VAL A CA 1
ATOM 745 C C . VAL A 1 98 ? 3.481 -6.348 -8.685 1.00 90.19 98 VAL A C 1
ATOM 747 O O . VAL A 1 98 ? 2.387 -6.604 -8.178 1.00 90.19 98 VAL A O 1
ATOM 750 N N . GLU A 1 99 ? 3.732 -6.460 -9.979 1.00 88.38 99 GLU A N 1
ATOM 751 C CA . GLU A 1 99 ? 2.838 -7.136 -10.902 1.00 88.38 99 GLU A CA 1
ATOM 752 C C . GLU A 1 99 ? 3.037 -8.650 -10.762 1.00 88.38 99 GLU A C 1
ATOM 754 O O . GLU A 1 99 ? 4.153 -9.153 -10.633 1.00 88.38 99 GLU A O 1
ATOM 759 N N . THR A 1 100 ? 1.935 -9.379 -10.742 1.00 85.19 100 THR A N 1
ATOM 760 C CA . THR A 1 100 ? 1.869 -10.833 -10.636 1.00 85.19 100 THR A CA 1
ATOM 761 C C . THR A 1 100 ? 0.964 -11.343 -11.752 1.00 85.19 100 THR A C 1
ATOM 763 O O . THR A 1 100 ? 0.142 -10.596 -12.279 1.00 85.19 100 THR A O 1
ATOM 766 N N . GLY A 1 101 ? 1.013 -12.640 -12.065 1.00 83.38 101 GLY A N 1
ATOM 767 C CA . GLY A 1 101 ? 0.086 -13.233 -13.042 1.00 83.38 101 GLY A CA 1
ATOM 768 C C . GLY A 1 101 ? -1.406 -13.125 -12.671 1.00 83.38 101 GLY A C 1
ATOM 769 O O . GLY A 1 101 ? -2.251 -13.530 -13.459 1.00 83.38 101 GLY A O 1
ATOM 770 N N . ARG A 1 102 ? -1.744 -12.610 -11.477 1.00 80.94 102 ARG A N 1
ATOM 771 C CA . ARG A 1 102 ? -3.115 -12.405 -10.980 1.00 80.94 102 ARG A CA 1
ATOM 772 C C . ARG A 1 102 ? -3.471 -10.924 -10.756 1.00 80.94 102 ARG A C 1
ATOM 774 O O . ARG A 1 102 ? -4.479 -10.641 -10.116 1.00 80.94 102 ARG A O 1
ATOM 781 N N . GLY A 1 103 ? -2.655 -9.989 -11.247 1.00 88.56 103 GLY A N 1
ATOM 782 C CA . GLY A 1 103 ? -2.798 -8.550 -11.001 1.00 88.56 103 GLY A CA 1
ATOM 783 C C . GLY A 1 103 ? -1.698 -8.027 -10.083 1.00 88.56 103 GLY A C 1
ATOM 784 O O . GLY A 1 103 ? -0.563 -8.486 -10.158 1.00 88.56 103 GLY A O 1
ATOM 785 N N . TYR A 1 104 ? -2.006 -7.087 -9.193 1.00 91.06 104 TYR A N 1
ATOM 786 C CA . TYR A 1 104 ? -1.000 -6.435 -8.347 1.00 91.06 104 TYR A CA 1
ATOM 787 C C . TYR A 1 104 ? -1.008 -6.954 -6.914 1.00 91.06 104 TYR A C 1
ATOM 789 O O . TYR A 1 104 ? -2.065 -7.226 -6.341 1.00 91.06 104 TYR A O 1
ATOM 797 N N . ALA A 1 105 ? 0.177 -7.046 -6.313 1.00 92.44 105 ALA A N 1
ATOM 798 C CA . ALA A 1 105 ? 0.332 -7.479 -4.934 1.00 92.44 105 ALA A CA 1
ATOM 799 C C . ALA A 1 105 ? 1.403 -6.675 -4.187 1.00 92.44 105 ALA A C 1
ATOM 801 O O . ALA A 1 105 ? 2.422 -6.286 -4.755 1.00 92.44 105 ALA A O 1
ATOM 802 N N . LEU A 1 106 ? 1.183 -6.459 -2.891 1.00 92.06 106 LEU A N 1
ATOM 803 C CA . LEU A 1 106 ? 2.161 -5.896 -1.966 1.00 92.06 106 LEU A CA 1
ATOM 804 C C . LEU A 1 106 ? 3.081 -7.013 -1.451 1.00 92.06 106 LEU A C 1
ATOM 806 O O . LEU A 1 106 ? 2.607 -8.021 -0.920 1.00 92.06 106 LEU A O 1
ATOM 810 N N . LEU A 1 107 ? 4.394 -6.824 -1.579 1.00 92.25 107 LEU A N 1
ATOM 811 C CA . LEU A 1 107 ? 5.389 -7.739 -1.019 1.00 92.25 107 LEU A CA 1
ATOM 812 C C . LEU A 1 107 ? 5.449 -7.621 0.506 1.00 92.25 107 LEU A C 1
ATOM 814 O O . LEU A 1 107 ? 5.514 -6.516 1.048 1.00 92.25 107 LEU A O 1
ATOM 818 N N . LEU A 1 108 ? 5.506 -8.765 1.187 1.00 91.50 108 LEU A N 1
ATOM 819 C CA . LEU A 1 108 ? 5.587 -8.853 2.643 1.00 91.50 108 LEU A CA 1
ATOM 820 C C . LEU A 1 108 ? 6.911 -9.514 3.060 1.00 91.50 108 LEU A C 1
ATOM 822 O O . LEU A 1 108 ? 6.898 -10.666 3.437 1.00 91.50 108 LEU A O 1
ATOM 826 N N . PRO A 1 109 ? 8.076 -8.856 3.011 1.00 86.38 109 PRO A N 1
ATOM 827 C CA . PRO A 1 109 ? 9.377 -9.530 3.156 1.00 86.38 109 PRO A CA 1
ATOM 828 C C . PRO A 1 109 ? 9.555 -10.332 4.462 1.00 86.38 109 PRO A C 1
ATOM 830 O O . PRO A 1 109 ? 10.240 -11.350 4.460 1.00 86.38 109 PRO A O 1
ATOM 833 N N . GLY A 1 110 ? 8.911 -9.924 5.560 1.00 83.00 110 GLY A N 1
ATOM 834 C CA . GLY A 1 110 ? 8.914 -10.652 6.835 1.00 83.00 110 GLY A CA 1
ATOM 835 C C . GLY A 1 110 ? 8.017 -11.899 6.883 1.00 83.00 110 GLY A C 1
ATOM 836 O O . GLY A 1 110 ? 7.979 -12.580 7.903 1.00 83.00 110 GLY A O 1
ATOM 837 N N . ARG A 1 111 ? 7.285 -12.210 5.807 1.00 83.19 111 ARG A N 1
ATOM 838 C CA . ARG A 1 111 ? 6.439 -13.402 5.654 1.00 83.19 111 ARG A CA 1
ATOM 839 C C . ARG A 1 111 ? 6.595 -13.922 4.226 1.00 83.19 111 ARG A C 1
ATOM 841 O O . ARG A 1 111 ? 6.395 -13.168 3.295 1.00 83.19 111 ARG A O 1
ATOM 848 N N . ALA A 1 112 ? 6.883 -15.201 4.001 1.00 76.81 112 ALA A N 1
ATOM 849 C CA . ALA A 1 112 ? 6.983 -15.740 2.636 1.00 76.81 112 ALA A CA 1
ATOM 850 C C . ALA A 1 112 ? 5.622 -15.689 1.894 1.00 76.81 112 ALA A C 1
ATOM 852 O O . ALA A 1 112 ? 4.876 -16.665 1.867 1.00 76.81 112 ALA A O 1
ATOM 853 N N . GLY A 1 113 ? 5.256 -14.527 1.350 1.00 86.50 113 GLY A N 1
ATOM 854 C CA . GLY A 1 113 ? 3.936 -14.256 0.807 1.00 86.50 113 GLY A CA 1
ATOM 855 C C . GLY A 1 113 ? 3.744 -12.816 0.337 1.00 86.50 113 GLY A C 1
ATOM 856 O O . GLY A 1 113 ? 4.623 -11.957 0.424 1.00 86.50 113 GLY A O 1
ATOM 857 N N . THR A 1 114 ? 2.549 -12.569 -0.186 1.00 91.19 114 THR A N 1
ATOM 858 C CA . THR A 1 114 ? 2.145 -11.293 -0.779 1.00 91.19 114 THR A CA 1
ATOM 859 C C . THR A 1 114 ? 0.704 -10.988 -0.402 1.00 91.19 114 THR A C 1
ATOM 861 O O . THR A 1 114 ? -0.123 -11.901 -0.376 1.00 91.19 114 THR A O 1
ATOM 864 N N . LEU A 1 115 ? 0.377 -9.717 -0.187 1.00 91.00 115 LEU A N 1
ATOM 865 C CA . LEU A 1 115 ? -1.006 -9.268 -0.054 1.00 91.00 115 LEU A CA 1
ATOM 866 C C . LEU A 1 115 ? -1.540 -8.896 -1.441 1.00 91.00 115 LEU A C 1
ATOM 868 O O . LEU A 1 115 ? -1.047 -7.955 -2.057 1.00 91.00 115 LEU A O 1
ATOM 872 N N . GLN A 1 116 ? -2.534 -9.633 -1.932 1.00 92.75 116 GLN A N 1
ATOM 873 C CA . GLN A 1 116 ? -3.182 -9.333 -3.210 1.00 92.75 116 GLN A CA 1
ATOM 874 C C . GLN A 1 116 ? -3.950 -8.011 -3.104 1.00 92.75 116 GLN A C 1
ATOM 87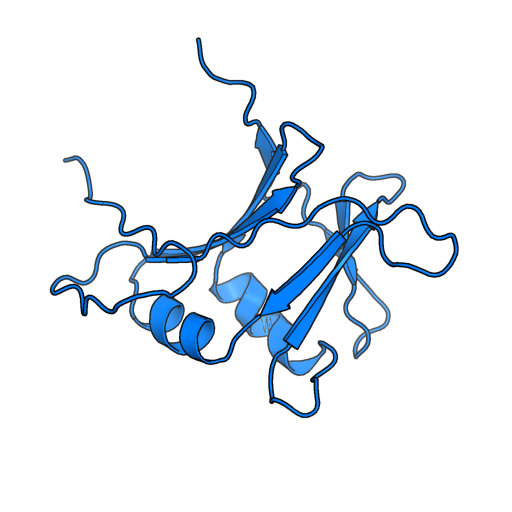6 O O . GLN A 1 116 ? -4.802 -7.862 -2.231 1.00 92.75 116 GLN A O 1
ATOM 881 N N . LEU A 1 117 ? -3.641 -7.057 -3.983 1.00 91.12 117 LEU A N 1
ATOM 882 C CA . LEU A 1 117 ? -4.262 -5.728 -3.993 1.00 91.12 117 LEU A CA 1
ATOM 883 C C . LEU A 1 117 ? -5.451 -5.637 -4.947 1.00 91.12 117 LEU A C 1
ATOM 885 O O . LEU A 1 117 ? -6.203 -4.671 -4.881 1.00 91.12 117 LEU A O 1
ATOM 889 N N . ILE A 1 118 ? -5.653 -6.644 -5.800 1.00 89.06 118 ILE A N 1
ATOM 890 C CA . ILE A 1 118 ? -6.747 -6.659 -6.777 1.00 89.06 118 ILE A CA 1
ATOM 891 C C . ILE A 1 118 ? -8.133 -6.538 -6.123 1.00 89.06 118 ILE A C 1
ATOM 893 O O . ILE A 1 118 ? -9.023 -5.915 -6.687 1.00 89.06 118 ILE A O 1
ATOM 897 N N . SER A 1 119 ? -8.296 -7.045 -4.896 1.00 89.19 119 SER A N 1
ATOM 898 C CA . SER A 1 119 ? -9.535 -6.914 -4.116 1.00 89.19 119 SER A CA 1
ATOM 899 C C . SER A 1 119 ? -9.847 -5.475 -3.686 1.00 89.19 119 SER A C 1
ATOM 901 O O . SER A 1 119 ? -10.934 -5.213 -3.185 1.00 89.19 119 SER A O 1
ATOM 903 N N . PHE A 1 120 ? -8.892 -4.560 -3.851 1.00 91.38 120 PHE A N 1
ATOM 904 C CA . PHE A 1 120 ? -8.973 -3.151 -3.4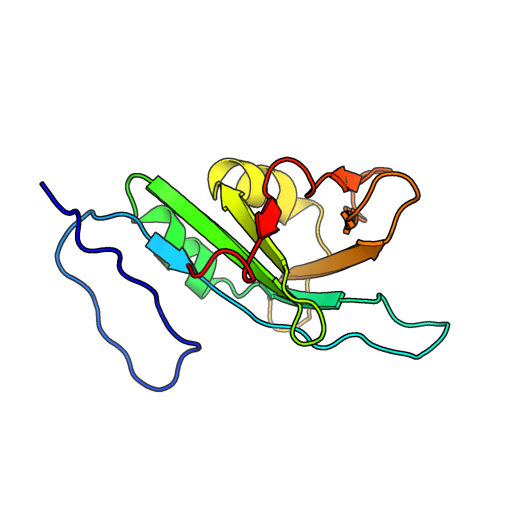69 1.00 91.38 120 PHE A CA 1
ATOM 905 C C . PHE A 1 120 ? -8.837 -2.216 -4.679 1.00 91.38 120 PHE A C 1
ATOM 907 O O . PHE A 1 120 ? -8.545 -1.033 -4.505 1.00 91.38 120 PHE A O 1
ATOM 914 N N . LEU A 1 121 ? -8.973 -2.748 -5.897 1.00 90.31 121 LEU A N 1
ATOM 915 C CA . LEU A 1 121 ? -8.774 -2.000 -7.132 1.00 90.31 121 LEU A CA 1
ATOM 916 C C . LEU A 1 121 ? -9.822 -0.890 -7.291 1.00 90.31 12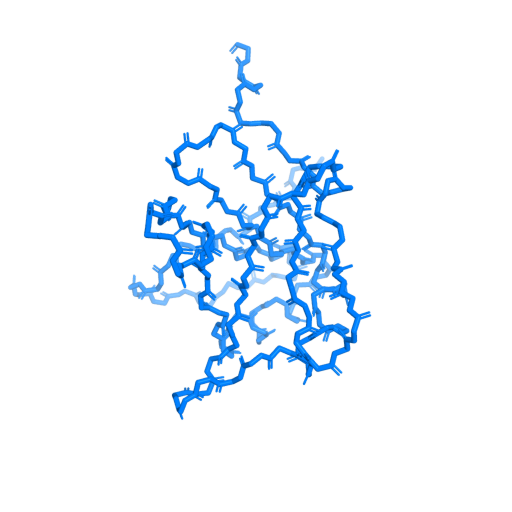1 LEU A C 1
ATOM 918 O O . LEU A 1 121 ? -11.022 -1.129 -7.180 1.00 90.31 121 LEU A O 1
ATOM 922 N N . ILE A 1 122 ? -9.342 0.303 -7.621 1.00 88.31 122 ILE A N 1
ATOM 923 C CA . ILE A 1 122 ? -10.123 1.439 -8.098 1.00 88.31 122 ILE A CA 1
ATOM 924 C C . ILE A 1 122 ? -9.699 1.705 -9.539 1.00 88.31 122 ILE A C 1
ATOM 926 O O . ILE A 1 122 ? -8.522 1.965 -9.802 1.00 88.31 122 ILE A O 1
ATOM 930 N N . ASP A 1 123 ? -10.663 1.661 -10.455 1.00 86.69 123 ASP A N 1
ATOM 931 C CA . ASP A 1 123 ? -10.482 2.157 -11.816 1.00 86.69 123 ASP A CA 1
ATOM 932 C C . ASP A 1 123 ? -10.628 3.686 -11.812 1.00 86.69 123 ASP A C 1
ATOM 934 O O . ASP A 1 123 ? -11.616 4.230 -11.318 1.00 86.69 123 ASP A O 1
ATOM 938 N N . LEU A 1 124 ? -9.612 4.390 -12.307 1.00 83.81 124 LEU A N 1
ATOM 939 C CA . LEU A 1 124 ? -9.608 5.850 -12.392 1.00 83.81 124 LEU A CA 1
ATOM 940 C C . LEU A 1 124 ? -10.147 6.356 -13.737 1.00 83.81 124 LEU A C 1
ATOM 942 O O . LEU A 1 124 ? -10.381 7.554 -13.872 1.00 83.81 124 LEU A O 1
ATOM 946 N N . ASN A 1 125 ? -10.371 5.473 -14.715 1.00 83.50 125 ASN A N 1
ATOM 947 C CA . ASN A 1 125 ? -11.005 5.826 -15.988 1.00 83.50 125 ASN A CA 1
ATOM 948 C C . ASN A 1 125 ? -12.526 5.903 -15.900 1.00 83.50 125 ASN A C 1
ATOM 950 O O . ASN A 1 125 ? -13.159 6.384 -16.837 1.00 83.50 125 ASN A O 1
ATOM 954 N N . THR A 1 126 ? -13.137 5.442 -14.808 1.00 60.72 126 THR A N 1
ATOM 955 C CA . THR A 1 126 ? -14.577 5.595 -14.581 1.00 60.72 126 THR A CA 1
ATOM 956 C C . THR A 1 126 ? -14.916 7.028 -14.162 1.00 60.72 126 THR A C 1
ATOM 958 O O . THR A 1 126 ? -15.363 7.287 -13.049 1.00 60.72 126 THR A O 1
ATOM 961 N N . GLY A 1 127 ? -14.683 7.970 -15.075 1.00 53.03 127 GLY A N 1
ATOM 962 C CA . GLY A 1 127 ? -15.421 9.221 -15.186 1.00 53.03 127 GLY A CA 1
ATOM 963 C C . GLY A 1 127 ? -16.295 9.115 -16.434 1.00 53.03 127 GLY A C 1
ATOM 964 O O . GLY A 1 127 ? -15.767 8.915 -17.525 1.00 53.03 127 GLY A O 1
ATOM 965 N N . GLY A 1 128 ? -17.617 9.153 -16.252 1.00 41.56 128 GLY A N 1
ATOM 966 C CA . GLY A 1 128 ? -18.570 9.307 -17.355 1.00 41.56 128 GLY A CA 1
ATOM 967 C C . GLY A 1 128 ? -18.520 10.697 -17.974 1.00 41.56 128 GLY A C 1
ATOM 968 O O . GLY A 1 128 ? -18.029 11.628 -17.293 1.00 41.56 128 GLY A O 1
#

Foldseek 3Di:
DDFDEDEDDDDDDDDDDDDQAEYEYEDEFEADPDPPDQRGKDWADVVSLVRQVSHPWYWYWYHYPVAQKIFTHTSVVVVVQQVQFDADPVGTGMWGWHQDPVGIWTDRNSDPDTHDRPVRMDGNPPDD

pLDDT: mean 78.08, std 18.22, range [26.61, 93.25]

Secondary structure (DSSP, 8-state):
-----EEE-SSSS-----S---EEE--EEPPP--TTS-SEEEEE-HHHHHHHHHSSSEEEEEEETTSSEEEEEEHHHHHHHGGGS-B-TTSPEEEEEEEETTEEEEE-TTSSSEEE-GGGEEES----

Organism: NCBI:txid670291

Radius of gyration: 14.9 Å; chains: 1; bounding box: 43×38×32 Å

Sequence (128 aa):
MAGVIHVQPQPGRGGVAEGSGPALAGPVSKRYQSPHAHPYWYSYYPKWDKFLCEGTESFLVLGCGDLPLAFAAPYAVVQQNLSVLNRSANGHRQMNVVETGRGYALLLPGRAGTLQLISFLIDLNTGG